Protein AF-A0A7S0TSH6-F1 (afdb_monomer)

Sequence (155 aa):
GKLLSGVAKAKVTLLFASGGHFAGCVFQGREKVRSKTFHRYVIRAKAGTRQAVRDAMGGGSVPKSAGSSIRRHNEEALQRDINDLLEAWRGDLGESALVFVHAPGTVNKASLFGSGALSHKDPRVRGVPFATRRPTLSELNRVHSLLLGIHPDTP

Solvent-accessible surface area (backbone atoms only — not comparable to full-atom values): 9121 Å² total; per-residue (Å²): 143,69,80,58,69,69,54,58,57,52,24,38,33,41,44,25,26,47,94,49,23,29,18,39,37,35,27,40,56,93,43,77,78,43,75,52,72,50,76,42,82,63,65,72,73,79,87,82,82,77,93,82,78,85,86,80,86,80,92,73,82,79,78,81,49,70,55,60,54,52,32,51,52,39,50,54,51,49,33,47,59,42,23,56,50,43,53,77,35,31,66,62,58,68,62,26,67,35,33,38,40,47,40,75,59,70,70,32,40,49,32,65,41,64,61,68,50,41,57,92,80,40,91,41,59,38,70,63,96,61,95,78,74,74,42,34,69,70,46,52,52,52,51,51,55,50,56,52,65,77,44,74,87,64,92

Organism: Hemiselmis andersenii (NCBI:txid464988)

Secondary structure (DSSP, 8-state):
--GGGTTTT-EEEEEEEETTEEEEEEEETTEEEEEEEEE-------S-S-SS---S---------HHHHHHHHHHHHHHHHHHHHHHHTHHHHHHEEEEEEE--SHHHHHHHHSSSSS-TT-TTEEE-SS---SS-HHHHHHHHHHHHHH-----

Mean predicted aligned error: 9.71 Å

Foldseek 3Di:
DCPLPVLQAAKEKEWEFDDQKIKIFIDRNLDTPDIDIGGFDQDDDPPDDPPPPPPDDDDDDDPCDPSNVSNVVSLVVLLVVLLVVLVVCLVSLVRHQAYEYHQPDDSSVCSNDVNVSDHPPPPRYDYQPDDFDGHDPVRVSVSVVVVCVVCVPRD

Structure (mmCIF, N/CA/C/O backbone):
data_AF-A0A7S0TSH6-F1
#
_entry.id   AF-A0A7S0TSH6-F1
#
loop_
_atom_site.group_PDB
_atom_site.id
_atom_site.type_symbol
_atom_site.label_atom_id
_atom_site.label_alt_id
_atom_site.label_comp_id
_atom_site.label_asym_id
_atom_site.label_entity_id
_atom_site.label_seq_id
_atom_site.pdbx_PDB_ins_code
_atom_site.Cartn_x
_atom_site.Cartn_y
_atom_site.Cartn_z
_atom_site.occupancy
_atom_site.B_iso_or_equiv
_atom_site.auth_seq_id
_atom_site.auth_comp_id
_atom_site.auth_asym_id
_atom_site.auth_atom_id
_atom_site.pdbx_PDB_model_num
ATOM 1 N N . GLY A 1 1 ? -24.737 -4.777 25.758 1.00 44.31 1 GLY A N 1
ATOM 2 C CA . GLY A 1 1 ? -23.713 -5.142 24.759 1.00 44.31 1 GLY A CA 1
ATOM 3 C C . GLY A 1 1 ? -23.947 -4.508 23.395 1.00 44.31 1 GLY A C 1
ATOM 4 O O . GLY A 1 1 ? -24.281 -5.218 22.464 1.00 44.31 1 GLY A O 1
ATOM 5 N N . LYS A 1 2 ? -23.737 -3.193 23.251 1.00 41.22 2 LYS A N 1
ATOM 6 C CA . LYS A 1 2 ? -23.692 -2.504 21.940 1.00 41.22 2 LYS A CA 1
ATOM 7 C C . LYS A 1 2 ? -22.471 -1.585 21.768 1.00 41.22 2 LYS A C 1
ATOM 9 O O . LYS A 1 2 ? -22.165 -1.210 20.643 1.00 41.22 2 LYS A O 1
ATOM 14 N N . LEU A 1 3 ? -21.735 -1.298 22.849 1.00 38.12 3 LEU A N 1
ATOM 15 C CA . LEU A 1 3 ? -20.593 -0.375 22.843 1.00 38.12 3 LEU A CA 1
ATOM 16 C C . LEU A 1 3 ? -19.320 -0.960 22.201 1.00 38.12 3 LEU A C 1
ATOM 18 O O . LEU A 1 3 ? -18.558 -0.222 21.597 1.00 38.12 3 LEU A O 1
ATOM 22 N N . LEU A 1 4 ? -19.135 -2.286 22.251 1.00 41.22 4 LEU A N 1
ATOM 23 C CA . LEU A 1 4 ? -17.957 -2.968 21.683 1.00 41.22 4 LEU A CA 1
ATOM 24 C C . LEU A 1 4 ? -18.091 -3.279 20.177 1.00 41.22 4 LEU A C 1
ATOM 26 O O . LEU A 1 4 ? -17.146 -3.705 19.528 1.00 41.22 4 LEU A O 1
ATOM 30 N N . SER A 1 5 ? -19.271 -3.061 19.581 1.00 41.78 5 SER A N 1
ATOM 31 C CA . SER A 1 5 ? -19.517 -3.415 18.169 1.00 41.78 5 SER A CA 1
ATOM 32 C C . SER A 1 5 ? -18.965 -2.401 17.155 1.00 41.78 5 SER A C 1
ATOM 34 O O . SER A 1 5 ? -18.881 -2.707 15.964 1.00 41.78 5 SER A O 1
ATOM 36 N N . GLY A 1 6 ? -18.606 -1.195 17.614 1.00 43.88 6 GLY A N 1
ATOM 37 C CA . GLY A 1 6 ? -18.131 -0.106 16.756 1.00 43.88 6 GLY A CA 1
ATOM 38 C C . GLY A 1 6 ? -16.634 -0.155 16.455 1.00 43.88 6 GLY A C 1
ATOM 39 O O . GLY A 1 6 ? -16.208 0.325 15.409 1.00 43.88 6 GLY A O 1
ATOM 40 N N . VAL A 1 7 ? -15.841 -0.766 17.335 1.00 47.12 7 VAL A N 1
ATOM 41 C CA . VAL A 1 7 ? -14.375 -0.678 17.285 1.00 47.12 7 VAL A CA 1
ATOM 42 C C . VAL A 1 7 ? -13.745 -1.890 16.575 1.00 47.12 7 VAL A C 1
ATOM 44 O O . VAL A 1 7 ? -12.736 -1.757 15.887 1.00 47.12 7 VAL A O 1
ATOM 47 N N . ALA A 1 8 ? -14.451 -3.023 16.523 1.00 54.72 8 ALA A N 1
ATOM 48 C CA . ALA A 1 8 ? -14.068 -4.208 15.746 1.00 54.72 8 ALA A CA 1
ATOM 49 C C . ALA A 1 8 ? -14.176 -4.062 14.202 1.00 54.72 8 ALA A C 1
ATOM 51 O O . ALA A 1 8 ? -14.000 -5.043 13.479 1.00 54.72 8 ALA A O 1
ATOM 52 N N . LYS A 1 9 ? -14.482 -2.868 13.665 1.00 68.62 9 LYS A N 1
ATOM 53 C CA . LYS A 1 9 ? -14.787 -2.650 12.231 1.00 68.62 9 LYS A CA 1
ATOM 54 C C . LYS A 1 9 ? -13.849 -1.704 11.480 1.00 68.62 9 LYS A C 1
ATOM 56 O O . LYS A 1 9 ? -14.025 -1.544 10.274 1.00 68.62 9 LYS A O 1
ATOM 61 N N . ALA A 1 10 ? -12.880 -1.069 12.138 1.00 85.12 10 ALA A N 1
ATOM 62 C CA . ALA A 1 10 ? -12.018 -0.111 11.448 1.00 85.12 10 ALA A CA 1
ATOM 63 C C . ALA A 1 10 ? -11.163 -0.815 10.380 1.00 85.12 10 ALA A C 1
ATOM 65 O O . ALA A 1 10 ? -10.453 -1.781 10.676 1.00 85.12 10 ALA A O 1
ATOM 66 N N . LYS A 1 11 ? -11.236 -0.326 9.134 1.00 94.62 11 LYS A N 1
ATOM 67 C CA . LYS A 1 11 ? -10.370 -0.795 8.053 1.00 94.62 11 LYS A CA 1
ATOM 68 C C . LYS A 1 11 ? -8.988 -0.155 8.179 1.00 94.62 11 LYS A C 1
ATOM 70 O O . LYS A 1 11 ? -8.874 1.061 8.330 1.00 94.62 11 LYS A O 1
ATOM 75 N N . VAL A 1 12 ? -7.937 -0.960 8.089 1.00 96.75 12 VAL A N 1
ATOM 76 C CA . VAL A 1 12 ? -6.545 -0.498 8.037 1.00 96.75 12 VAL A CA 1
ATOM 77 C C . VAL A 1 12 ? -5.901 -1.066 6.788 1.00 96.75 12 VAL A C 1
ATOM 79 O O . VAL A 1 12 ? -5.914 -2.275 6.566 1.00 96.75 12 VAL A O 1
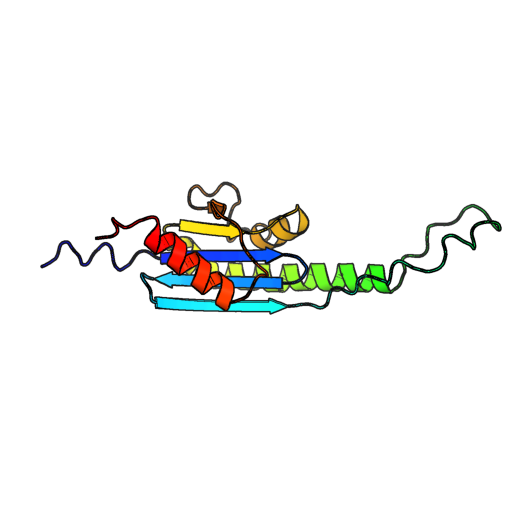ATOM 82 N N . THR A 1 13 ? -5.299 -0.200 5.981 1.00 98.44 13 THR A N 1
ATOM 83 C CA . THR A 1 13 ? -4.566 -0.628 4.789 1.00 98.44 13 THR A CA 1
ATOM 84 C C . THR A 1 13 ? -3.062 -0.558 5.035 1.00 98.44 13 THR A C 1
ATOM 86 O O . THR A 1 13 ? -2.558 0.429 5.565 1.00 98.44 13 THR A O 1
ATOM 89 N N . LEU A 1 14 ? -2.323 -1.588 4.626 1.00 98.62 14 LEU A N 1
ATOM 90 C CA . LEU A 1 14 ? -0.862 -1.587 4.572 1.00 98.62 14 LEU A CA 1
ATOM 91 C C . LEU A 1 14 ? -0.394 -1.670 3.114 1.00 98.62 14 LEU A C 1
ATOM 93 O O . LEU A 1 14 ? -0.795 -2.592 2.404 1.00 98.62 14 LEU A O 1
ATOM 97 N N . LEU A 1 15 ? 0.468 -0.743 2.681 1.00 98.50 15 LEU A N 1
ATOM 98 C CA . LEU A 1 15 ? 1.029 -0.672 1.321 1.00 98.50 15 LEU A CA 1
ATOM 99 C C . LEU A 1 15 ? 2.557 -0.592 1.358 1.00 98.50 15 LEU A C 1
ATOM 101 O O . LEU A 1 15 ? 3.142 0.409 1.781 1.00 98.50 15 LEU A O 1
ATOM 105 N N . PHE A 1 16 ? 3.226 -1.663 0.948 1.00 98.44 16 PHE A N 1
ATOM 106 C CA . PHE A 1 16 ? 4.681 -1.780 0.983 1.00 98.44 16 PHE A CA 1
ATOM 107 C C . PHE A 1 16 ? 5.215 -1.900 -0.445 1.00 98.44 16 PHE A C 1
ATOM 109 O O . PHE A 1 16 ? 4.805 -2.795 -1.179 1.00 98.44 16 PHE A O 1
ATOM 116 N N . ALA A 1 17 ? 6.158 -1.039 -0.826 1.00 96.81 17 ALA A N 1
ATOM 117 C CA . ALA A 1 17 ? 6.806 -1.030 -2.135 1.00 96.81 17 ALA A CA 1
ATOM 118 C C . ALA A 1 17 ? 8.322 -0.839 -1.977 1.00 96.81 17 ALA A C 1
ATOM 120 O O . ALA A 1 17 ? 8.774 0.168 -1.439 1.00 96.81 17 ALA A O 1
ATOM 121 N N . SER A 1 18 ? 9.131 -1.803 -2.415 1.00 94.62 18 SER A N 1
ATOM 122 C CA . SER A 1 18 ? 10.596 -1.713 -2.334 1.00 94.62 18 SER A CA 1
ATOM 123 C C . SER A 1 18 ? 11.277 -2.723 -3.253 1.00 94.62 18 SER A C 1
ATOM 125 O O . SER A 1 18 ? 10.896 -3.891 -3.297 1.00 94.62 18 SER A O 1
ATOM 127 N N . GLY A 1 19 ? 12.314 -2.293 -3.977 1.00 89.25 19 GLY A N 1
ATOM 128 C CA . GLY A 1 19 ? 13.220 -3.189 -4.708 1.00 89.25 19 GLY A CA 1
ATOM 129 C C . GLY A 1 19 ? 12.550 -4.087 -5.755 1.00 89.25 19 GLY A C 1
ATOM 130 O O . GLY A 1 19 ? 12.950 -5.239 -5.896 1.00 89.25 19 GLY A O 1
ATOM 131 N N . GLY A 1 20 ? 11.522 -3.597 -6.456 1.00 92.00 20 GLY A N 1
ATOM 132 C CA . GLY A 1 20 ? 10.760 -4.397 -7.427 1.00 92.00 20 GLY A CA 1
ATOM 133 C C . GLY A 1 20 ? 9.707 -5.320 -6.798 1.00 92.00 20 GLY A C 1
ATOM 134 O O . GLY A 1 20 ? 9.184 -6.213 -7.469 1.00 92.00 20 GLY A O 1
ATOM 135 N N . HIS A 1 21 ? 9.412 -5.137 -5.509 1.00 96.00 21 HIS A N 1
ATOM 136 C CA . HIS A 1 21 ? 8.334 -5.813 -4.796 1.00 96.00 21 HIS A CA 1
ATOM 137 C C . HIS A 1 21 ? 7.257 -4.835 -4.391 1.00 96.00 21 HIS A C 1
ATOM 139 O O . HIS A 1 21 ? 7.553 -3.737 -3.921 1.00 96.00 21 HIS A O 1
ATOM 145 N N . PHE A 1 22 ? 6.024 -5.311 -4.463 1.00 97.94 22 PHE A N 1
ATOM 146 C CA . PHE A 1 22 ? 4.885 -4.680 -3.834 1.00 97.94 22 PHE A CA 1
ATOM 147 C C . PHE A 1 22 ? 4.093 -5.708 -3.029 1.00 97.94 22 PHE A C 1
ATOM 149 O O . PHE A 1 22 ? 3.911 -6.851 -3.457 1.00 97.94 22 PHE A O 1
ATOM 156 N N . ALA A 1 23 ? 3.592 -5.282 -1.878 1.00 98.56 23 ALA A N 1
ATOM 157 C CA . ALA A 1 23 ? 2.577 -5.987 -1.120 1.00 98.56 23 ALA A CA 1
ATOM 158 C C . ALA A 1 23 ? 1.570 -4.967 -0.582 1.00 98.56 23 ALA A C 1
ATOM 160 O O . ALA A 1 23 ? 1.952 -4.025 0.110 1.00 98.56 23 ALA A O 1
ATOM 161 N N . GLY A 1 24 ? 0.289 -5.186 -0.866 1.00 98.62 24 GLY A N 1
ATOM 162 C CA . GLY A 1 24 ? -0.827 -4.406 -0.345 1.00 98.62 24 GLY A CA 1
ATOM 163 C C . GLY A 1 24 ? -1.829 -5.307 0.368 1.00 98.62 24 GLY A C 1
ATOM 164 O O . GLY A 1 24 ? -2.096 -6.423 -0.092 1.00 98.62 24 GLY A O 1
ATOM 165 N N . CYS A 1 25 ? -2.386 -4.845 1.484 1.00 98.75 25 CYS A N 1
ATOM 166 C CA . CYS A 1 25 ? -3.395 -5.589 2.231 1.00 98.75 25 CYS A CA 1
ATOM 167 C C . CYS A 1 25 ? -4.346 -4.655 2.982 1.00 98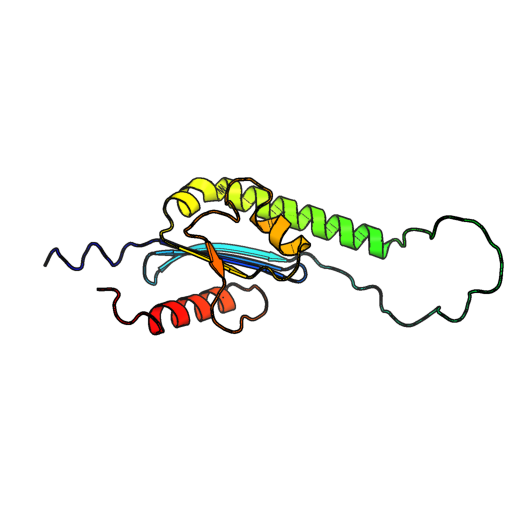.75 25 CYS A C 1
ATOM 169 O O . CYS A 1 25 ? -3.890 -3.731 3.650 1.00 98.75 25 CYS A O 1
ATOM 171 N N . VAL A 1 26 ? -5.647 -4.923 2.880 1.00 98.31 26 VAL A N 1
ATOM 172 C CA . VAL A 1 26 ? -6.711 -4.262 3.644 1.00 98.31 26 VAL A CA 1
ATOM 173 C C . VAL A 1 26 ? -7.161 -5.225 4.734 1.00 98.31 26 VAL A C 1
ATOM 175 O O . VAL A 1 26 ? -7.586 -6.349 4.442 1.00 98.31 26 VAL A O 1
ATOM 178 N N . PHE A 1 27 ? -7.060 -4.783 5.979 1.00 96.94 27 PHE A N 1
ATOM 179 C CA . PHE A 1 27 ? -7.526 -5.500 7.155 1.00 96.94 27 PHE A CA 1
ATOM 180 C C . PHE A 1 27 ? -8.776 -4.833 7.715 1.00 96.94 27 PHE A C 1
ATOM 182 O O . PHE A 1 27 ? -8.900 -3.613 7.651 1.00 96.94 27 PHE A O 1
ATOM 189 N N . GLN A 1 28 ? -9.677 -5.626 8.281 1.00 94.31 28 GLN A N 1
ATOM 190 C CA . GLN A 1 28 ? -10.797 -5.160 9.089 1.00 94.31 28 GLN A CA 1
ATOM 191 C C . GLN A 1 28 ? -10.741 -5.902 10.422 1.00 94.31 28 GLN A C 1
ATOM 193 O O . GLN A 1 28 ? -10.909 -7.122 10.477 1.00 94.31 28 GLN A O 1
ATOM 198 N N . GLY A 1 29 ? -10.412 -5.180 11.495 1.00 89.75 29 GLY A N 1
ATOM 199 C CA . GLY A 1 29 ? -10.012 -5.827 12.744 1.00 89.75 29 GLY A CA 1
ATOM 200 C C . GLY A 1 29 ? -8.800 -6.736 12.509 1.00 89.75 29 GLY A C 1
ATOM 201 O O . GLY A 1 29 ? -7.766 -6.274 12.044 1.00 89.75 29 GLY A O 1
ATOM 202 N N . ARG A 1 30 ? -8.920 -8.038 12.799 1.00 90.00 30 ARG A N 1
ATOM 203 C CA . ARG A 1 30 ? -7.857 -9.039 12.552 1.00 90.00 30 ARG A CA 1
ATOM 204 C C . ARG A 1 30 ? -7.974 -9.742 11.202 1.00 90.00 30 ARG A C 1
ATOM 206 O O . ARG A 1 30 ? -7.054 -10.460 10.808 1.00 90.00 30 ARG A O 1
ATOM 213 N N . GLU A 1 31 ? -9.089 -9.558 10.510 1.00 92.56 31 GLU A N 1
ATOM 214 C CA . GLU A 1 31 ? -9.376 -10.266 9.273 1.00 92.56 31 GLU A CA 1
ATOM 215 C C . GLU A 1 31 ? -8.790 -9.547 8.071 1.00 92.56 31 GLU A C 1
ATOM 217 O O . GLU A 1 31 ? -8.754 -8.320 7.988 1.00 92.56 31 GLU A O 1
ATOM 222 N N . LYS A 1 32 ? -8.347 -10.340 7.104 1.00 95.94 32 LYS A N 1
ATOM 223 C CA . LYS A 1 32 ? -7.852 -9.849 5.829 1.00 95.94 32 LYS A CA 1
ATOM 224 C C . LYS A 1 32 ? -9.001 -9.805 4.833 1.00 95.94 32 LYS A C 1
ATOM 226 O O . LYS A 1 32 ? -9.448 -10.853 4.375 1.00 95.94 32 LYS A O 1
ATOM 231 N N . VAL A 1 33 ? -9.415 -8.602 4.455 1.00 96.25 33 VAL A N 1
ATOM 232 C CA . VAL A 1 33 ? -10.505 -8.385 3.491 1.00 96.25 33 VAL A CA 1
ATOM 233 C C . VAL A 1 33 ? -9.978 -8.424 2.061 1.00 96.25 33 VAL A C 1
ATOM 235 O O . VAL A 1 33 ? -10.624 -8.947 1.155 1.00 96.25 33 VAL A O 1
ATOM 238 N N . ARG A 1 34 ? -8.766 -7.902 1.845 1.00 97.44 34 ARG A N 1
ATOM 239 C CA . ARG A 1 34 ? -8.148 -7.865 0.520 1.00 97.44 34 ARG A CA 1
ATOM 240 C C . ARG A 1 34 ? -6.638 -7.960 0.618 1.00 97.44 34 ARG A C 1
ATOM 242 O O . ARG A 1 34 ? -6.041 -7.381 1.515 1.00 97.44 34 ARG A O 1
ATOM 249 N N . SER A 1 35 ? -6.000 -8.644 -0.327 1.00 98.12 35 SER A N 1
ATOM 250 C CA . SER A 1 35 ? -4.540 -8.635 -0.436 1.00 98.12 35 SER A CA 1
ATOM 251 C C . SER A 1 35 ? -4.059 -8.879 -1.851 1.00 98.12 35 SER A C 1
ATOM 253 O O . SER A 1 35 ? -4.640 -9.692 -2.571 1.00 98.12 35 SER A O 1
ATOM 255 N N . LYS A 1 36 ? -2.950 -8.240 -2.215 1.00 98.50 36 LYS A N 1
ATOM 256 C CA . LYS A 1 36 ? -2.258 -8.475 -3.479 1.00 98.50 36 LYS A CA 1
ATOM 257 C C . LYS A 1 36 ? -0.759 -8.283 -3.295 1.00 98.50 36 LYS A C 1
ATOM 259 O O . LYS A 1 36 ? -0.318 -7.405 -2.557 1.00 98.50 36 LYS A O 1
ATOM 264 N N . THR A 1 37 ? 0.023 -9.096 -3.988 1.00 97.88 37 THR A N 1
ATOM 265 C CA . THR A 1 37 ? 1.469 -8.928 -4.107 1.00 97.88 37 THR A CA 1
ATOM 266 C C . THR A 1 37 ? 1.850 -8.869 -5.578 1.00 97.88 37 THR A C 1
ATOM 268 O O . THR A 1 37 ? 1.237 -9.535 -6.415 1.00 97.88 37 THR A O 1
ATOM 271 N N . PHE A 1 38 ? 2.879 -8.087 -5.883 1.00 94.56 38 PHE A N 1
ATOM 272 C CA . PHE A 1 38 ? 3.530 -8.075 -7.186 1.00 94.56 38 PHE A CA 1
ATOM 273 C C . PHE A 1 38 ? 5.031 -8.240 -6.994 1.00 94.56 38 PHE A C 1
ATOM 275 O O . PHE A 1 38 ? 5.618 -7.762 -6.017 1.00 94.56 38 PHE A O 1
ATOM 282 N N . HIS A 1 39 ? 5.664 -8.902 -7.951 1.00 92.38 39 HIS A N 1
ATOM 283 C CA . HIS A 1 39 ? 7.107 -8.900 -8.068 1.00 92.38 39 HIS A CA 1
ATOM 284 C C . HIS A 1 39 ? 7.485 -8.835 -9.537 1.00 92.38 39 HIS A C 1
ATOM 286 O O . HIS A 1 39 ? 7.055 -9.675 -10.326 1.00 92.38 39 HIS A O 1
ATOM 292 N N . ARG A 1 40 ? 8.322 -7.861 -9.886 1.00 88.50 40 ARG A N 1
ATOM 293 C CA . ARG A 1 40 ? 8.975 -7.822 -11.190 1.00 88.50 40 ARG A CA 1
ATOM 294 C C . ARG A 1 40 ? 10.481 -7.893 -11.000 1.00 88.50 40 ARG A C 1
ATOM 296 O O . ARG A 1 40 ? 11.056 -7.206 -10.155 1.00 88.50 40 ARG A O 1
ATOM 303 N N . TYR A 1 41 ? 11.111 -8.767 -11.780 1.00 70.81 41 TYR A N 1
ATOM 304 C CA . TYR A 1 41 ? 12.548 -8.996 -11.729 1.00 70.81 41 TYR A CA 1
ATOM 305 C C . TYR A 1 41 ? 13.287 -7.716 -12.130 1.00 70.81 41 TYR A C 1
ATOM 307 O O . TYR A 1 41 ? 13.200 -7.259 -13.268 1.00 70.81 41 TYR A O 1
ATOM 315 N N . VAL A 1 42 ? 14.049 -7.136 -11.210 1.00 64.56 42 VAL A N 1
ATOM 316 C CA . VAL A 1 42 ? 14.967 -6.034 -11.512 1.00 64.56 42 VAL A CA 1
ATOM 317 C C . VAL A 1 42 ? 16.372 -6.610 -11.615 1.00 64.56 42 VAL A C 1
ATOM 319 O O . VAL A 1 42 ? 17.038 -6.841 -10.608 1.00 64.56 42 VAL A O 1
ATOM 322 N N . ILE A 1 43 ? 16.838 -6.893 -12.835 1.00 54.53 43 ILE A N 1
ATOM 323 C CA . ILE A 1 43 ? 18.218 -7.356 -13.021 1.00 54.53 43 ILE A CA 1
ATOM 324 C C . ILE A 1 43 ? 19.150 -6.194 -12.652 1.00 54.53 43 ILE A C 1
ATOM 326 O O . ILE A 1 43 ? 19.202 -5.172 -13.340 1.00 54.53 43 ILE A O 1
ATOM 330 N N . ARG A 1 44 ? 19.916 -6.339 -11.565 1.00 51.97 44 ARG A N 1
ATOM 331 C CA . ARG A 1 44 ? 21.153 -5.570 -11.408 1.00 51.97 44 ARG A CA 1
ATOM 332 C C . ARG A 1 44 ? 22.144 -6.190 -12.377 1.00 51.97 44 ARG A C 1
ATOM 334 O O . ARG A 1 44 ? 22.509 -7.350 -12.207 1.00 51.97 44 ARG A O 1
ATOM 341 N N . ALA A 1 45 ? 22.562 -5.444 -13.399 1.00 48.62 45 ALA A N 1
ATOM 342 C CA . ALA A 1 45 ? 23.754 -5.823 -14.145 1.00 48.62 45 ALA A CA 1
ATOM 343 C C . ALA A 1 45 ? 24.852 -6.132 -13.116 1.00 48.62 45 ALA A C 1
ATOM 345 O O . ALA A 1 45 ? 25.055 -5.329 -12.202 1.00 48.62 45 ALA A O 1
ATOM 346 N N . LYS A 1 46 ? 25.482 -7.311 -13.209 1.00 46.56 46 LYS A N 1
ATOM 347 C CA . LYS A 1 46 ? 26.639 -7.654 -12.378 1.00 46.56 46 LYS A CA 1
ATOM 348 C C . LYS A 1 46 ? 27.637 -6.502 -12.509 1.00 46.56 46 LYS A C 1
ATOM 350 O O . LYS A 1 46 ? 28.210 -6.294 -13.574 1.00 46.56 46 LYS A O 1
ATOM 355 N N . ALA A 1 47 ? 27.782 -5.714 -11.450 1.00 53.66 47 ALA A N 1
ATOM 356 C CA . ALA A 1 47 ? 28.823 -4.710 -11.355 1.00 53.66 47 ALA A CA 1
ATOM 357 C C . ALA A 1 47 ? 30.132 -5.477 -11.167 1.00 53.66 47 ALA A C 1
ATOM 359 O O . ALA A 1 47 ? 30.388 -5.984 -10.081 1.00 53.66 47 ALA A O 1
ATOM 360 N N . GLY A 1 48 ? 30.899 -5.670 -12.238 1.00 48.25 48 GLY A N 1
ATOM 361 C CA . GLY A 1 48 ? 32.150 -6.415 -12.124 1.00 48.25 48 GLY A CA 1
ATOM 362 C C . GLY A 1 48 ? 32.723 -6.938 -13.428 1.00 48.25 48 GLY A C 1
ATOM 363 O O . GLY A 1 48 ? 33.044 -8.114 -13.506 1.00 48.25 48 GLY A O 1
ATOM 364 N N . THR A 1 49 ? 32.828 -6.105 -14.462 1.00 45.50 49 THR A N 1
ATOM 365 C CA . THR A 1 49 ? 33.943 -6.133 -15.430 1.00 45.50 49 THR A CA 1
ATOM 366 C C . THR A 1 49 ? 33.779 -4.945 -16.372 1.00 45.50 49 THR A C 1
ATOM 368 O O . THR A 1 49 ? 32.676 -4.695 -16.843 1.00 45.50 49 THR A O 1
ATOM 371 N N . ARG A 1 50 ? 34.881 -4.252 -16.685 1.00 49.09 50 ARG A N 1
ATOM 372 C CA . ARG A 1 50 ? 34.990 -3.059 -17.559 1.00 49.09 50 ARG A CA 1
ATOM 373 C C . ARG A 1 50 ? 34.912 -1.694 -16.859 1.00 49.09 50 ARG A C 1
ATOM 375 O O . ARG A 1 50 ? 34.198 -0.802 -17.294 1.00 49.09 50 ARG A O 1
ATOM 382 N N . GLN A 1 51 ? 35.762 -1.501 -15.850 1.00 50.06 51 GLN A N 1
ATOM 383 C CA . GLN A 1 51 ? 36.456 -0.213 -15.682 1.00 50.06 51 GLN A CA 1
ATOM 384 C C . GLN A 1 51 ? 37.839 -0.213 -16.375 1.00 50.06 51 GLN A C 1
ATOM 386 O O . GLN A 1 51 ? 38.563 0.765 -16.295 1.00 50.06 51 GLN A O 1
ATOM 391 N N . ALA A 1 52 ? 38.198 -1.298 -17.077 1.00 43.16 52 ALA A N 1
ATOM 392 C CA . ALA A 1 52 ? 39.524 -1.496 -17.674 1.00 43.16 52 ALA A CA 1
ATOM 393 C C . ALA A 1 52 ? 39.568 -1.401 -19.214 1.00 43.16 52 ALA A C 1
ATOM 395 O O . ALA A 1 52 ? 40.545 -1.821 -19.817 1.00 43.16 52 ALA A O 1
ATOM 396 N N . VAL A 1 53 ? 38.531 -0.877 -19.876 1.00 42.56 53 VAL A N 1
ATOM 397 C CA . VAL A 1 53 ? 38.611 -0.560 -21.317 1.00 42.56 53 VAL A CA 1
ATOM 398 C C . VAL A 1 53 ? 38.009 0.817 -21.532 1.00 42.56 53 VAL A C 1
ATOM 400 O O . VAL A 1 53 ? 36.879 0.966 -21.994 1.00 42.56 53 VAL A O 1
ATOM 403 N N . ARG A 1 54 ? 38.732 1.838 -21.081 1.00 48.44 54 ARG A N 1
ATOM 404 C CA . ARG A 1 54 ? 38.393 3.226 -21.367 1.00 48.44 54 ARG A CA 1
ATOM 405 C C . ARG A 1 54 ? 39.669 3.983 -21.693 1.00 48.44 54 ARG A C 1
ATOM 407 O O . ARG A 1 54 ? 40.093 4.798 -20.902 1.00 48.44 54 ARG A O 1
ATOM 414 N N . ASP A 1 55 ? 40.231 3.649 -22.850 1.00 51.56 55 ASP A N 1
ATOM 415 C CA . ASP A 1 55 ? 41.201 4.463 -23.582 1.00 51.56 55 ASP A CA 1
ATOM 416 C C . ASP A 1 55 ? 41.136 4.063 -25.058 1.00 51.56 55 ASP A C 1
ATOM 418 O O . ASP A 1 55 ? 41.939 3.279 -25.545 1.00 51.56 55 ASP A O 1
ATOM 422 N N . ALA A 1 56 ? 40.090 4.522 -25.747 1.00 45.22 56 ALA A N 1
ATOM 423 C CA . ALA A 1 56 ? 40.106 4.789 -27.185 1.00 45.22 56 ALA A CA 1
ATOM 424 C C . ALA A 1 56 ? 38.735 5.331 -27.606 1.00 45.22 56 ALA A C 1
ATOM 426 O O . ALA A 1 56 ? 37.721 4.655 -27.461 1.00 45.22 56 ALA A O 1
ATOM 427 N N . MET A 1 57 ? 38.754 6.519 -28.208 1.00 43.56 57 MET A N 1
ATOM 428 C CA . MET A 1 57 ? 37.673 7.160 -28.966 1.00 43.56 57 MET A CA 1
ATOM 429 C C . MET A 1 57 ? 36.658 7.976 -28.152 1.00 43.56 57 MET A C 1
ATOM 431 O O . MET A 1 57 ? 35.880 7.481 -27.338 1.00 43.56 57 MET A O 1
ATOM 435 N N . GLY A 1 58 ? 36.730 9.289 -28.381 1.00 43.12 58 GLY A N 1
ATOM 436 C CA . GLY A 1 58 ? 35.919 10.310 -27.741 1.00 43.12 58 GLY A CA 1
ATOM 437 C C . GLY A 1 58 ? 34.472 10.377 -28.229 1.00 43.12 58 GLY A C 1
ATOM 438 O O . GLY A 1 58 ? 34.042 9.633 -29.102 1.00 43.12 58 GLY A O 1
ATOM 439 N N . GLY A 1 59 ? 33.746 11.323 -27.628 1.00 53.22 59 GLY A N 1
ATOM 440 C CA . GLY A 1 59 ? 32.545 11.952 -28.182 1.00 53.22 59 GLY A CA 1
ATOM 441 C C . GLY A 1 59 ? 31.448 11.010 -28.676 1.00 53.22 59 GLY A C 1
ATOM 442 O O . GLY A 1 59 ? 31.263 10.847 -29.874 1.00 53.22 59 GLY A O 1
ATOM 443 N N . GLY A 1 60 ? 30.645 10.458 -27.770 1.00 43.94 60 GLY A N 1
ATOM 444 C CA . GLY A 1 60 ? 29.436 9.742 -28.166 1.00 43.94 60 GLY A CA 1
ATOM 445 C C . GLY A 1 60 ? 28.645 9.283 -26.957 1.00 43.94 60 GLY A C 1
ATOM 446 O O . GLY A 1 60 ? 29.199 8.683 -26.040 1.00 43.94 60 GLY A O 1
ATOM 447 N N . SER A 1 61 ? 27.353 9.606 -26.937 1.00 52.09 61 SER A N 1
ATOM 448 C CA . SER A 1 61 ? 26.372 9.180 -25.938 1.00 52.09 61 SER A CA 1
ATOM 449 C C . SER A 1 61 ? 26.640 7.765 -25.418 1.00 52.09 61 SER A C 1
ATOM 451 O O . SER A 1 61 ? 26.687 6.822 -26.208 1.00 52.09 61 SER A O 1
ATOM 453 N N . VAL A 1 62 ? 26.771 7.610 -24.097 1.00 56.41 62 VAL A N 1
ATOM 454 C CA . VAL A 1 62 ? 26.901 6.298 -23.443 1.00 56.41 62 VAL A CA 1
ATOM 455 C C . VAL A 1 62 ? 25.797 5.372 -23.977 1.00 56.41 62 VAL A C 1
ATOM 457 O O . VAL A 1 62 ? 24.618 5.696 -23.788 1.00 56.41 62 VAL A O 1
ATOM 460 N N . PRO A 1 63 ? 26.122 4.238 -24.632 1.00 54.75 63 PRO A N 1
ATOM 461 C CA . PRO A 1 63 ? 25.107 3.310 -25.107 1.00 54.75 63 PRO A CA 1
ATOM 462 C C . PRO A 1 63 ? 24.268 2.850 -23.914 1.00 54.75 63 PRO A C 1
ATOM 464 O O . PRO A 1 63 ? 24.799 2.304 -22.942 1.00 54.75 63 PRO A O 1
ATOM 467 N N . LYS A 1 64 ? 22.953 3.101 -23.950 1.00 62.78 64 LYS A N 1
ATOM 468 C CA . LYS A 1 64 ? 22.023 2.593 -22.934 1.00 62.78 64 LYS A CA 1
ATOM 469 C C . LYS A 1 64 ? 22.105 1.066 -22.983 1.00 62.78 64 LYS A C 1
ATOM 471 O O . LYS A 1 64 ? 21.608 0.455 -23.922 1.00 62.78 64 LYS A O 1
ATOM 476 N N . SER A 1 65 ? 22.768 0.445 -22.007 1.00 70.62 65 SER A N 1
ATOM 477 C CA . SER A 1 65 ? 22.898 -1.013 -21.981 1.00 70.62 65 SER A CA 1
ATOM 478 C C . SER A 1 65 ? 21.513 -1.670 -21.934 1.00 70.62 65 SER A C 1
ATOM 480 O O . SER A 1 65 ? 20.605 -1.162 -21.268 1.00 70.62 65 SER A O 1
ATOM 482 N N . ALA A 1 66 ? 21.340 -2.812 -22.608 1.00 73.31 66 ALA A N 1
ATOM 483 C CA . ALA A 1 66 ? 20.061 -3.531 -22.656 1.00 73.31 66 ALA A CA 1
ATOM 484 C C . ALA A 1 66 ? 19.477 -3.787 -21.249 1.00 73.31 66 ALA A C 1
ATOM 486 O O . ALA A 1 66 ? 18.283 -3.607 -21.022 1.00 73.31 66 ALA A O 1
ATOM 487 N N . GLY A 1 67 ? 20.332 -4.087 -20.262 1.00 75.81 67 GLY A N 1
ATOM 488 C CA . GLY A 1 67 ? 19.921 -4.269 -18.865 1.00 75.81 67 GLY A CA 1
ATOM 489 C C . GLY A 1 67 ? 19.362 -3.006 -18.194 1.00 75.81 67 GLY A C 1
ATOM 490 O O . GLY A 1 67 ? 18.433 -3.100 -17.394 1.00 75.81 67 GLY A O 1
ATOM 491 N N . SER A 1 68 ? 19.871 -1.817 -18.538 1.00 74.75 68 SER A N 1
ATOM 492 C CA . SER A 1 68 ? 19.324 -0.538 -18.057 1.00 74.75 68 SER A CA 1
ATOM 493 C C . SER A 1 68 ? 17.913 -0.296 -18.599 1.00 74.75 68 SER A C 1
ATOM 495 O O . SER A 1 68 ? 17.024 0.114 -17.850 1.00 74.75 68 SER A O 1
ATOM 497 N N . SER A 1 69 ? 17.696 -0.612 -19.880 1.00 82.19 69 SER A N 1
ATOM 498 C CA . SER A 1 69 ? 16.384 -0.500 -20.526 1.00 82.19 69 SER A CA 1
ATOM 49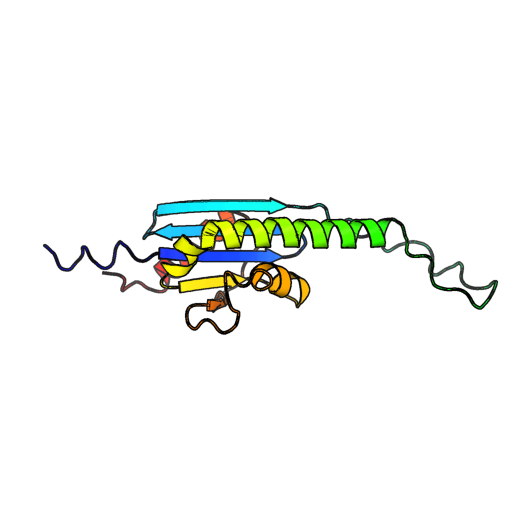9 C C . SER A 1 69 ? 15.371 -1.470 -19.916 1.00 82.19 69 SER A C 1
ATOM 501 O O . SER A 1 69 ? 14.275 -1.057 -19.549 1.00 82.19 69 SER A O 1
ATOM 503 N N . ILE A 1 70 ? 15.761 -2.736 -19.724 1.00 82.44 70 ILE A N 1
ATOM 504 C CA . ILE A 1 70 ? 14.909 -3.762 -19.101 1.00 82.44 70 ILE A CA 1
ATOM 505 C C . ILE A 1 70 ? 14.526 -3.361 -17.672 1.00 82.44 70 ILE A C 1
ATOM 507 O O . ILE A 1 70 ? 13.368 -3.493 -17.287 1.00 82.44 70 ILE A O 1
ATOM 511 N N . ARG A 1 71 ? 15.473 -2.829 -16.885 1.00 81.56 71 ARG A N 1
ATOM 512 C CA . ARG A 1 71 ? 15.187 -2.391 -15.512 1.00 81.56 71 ARG A CA 1
ATOM 513 C C . ARG A 1 71 ? 14.141 -1.278 -15.474 1.00 81.56 71 ARG A C 1
ATOM 515 O O . ARG A 1 71 ? 13.207 -1.386 -14.690 1.00 81.56 71 ARG A O 1
ATOM 522 N N . ARG A 1 72 ? 14.287 -0.249 -16.317 1.00 84.62 72 ARG A N 1
ATOM 523 C CA . ARG A 1 72 ? 13.314 0.854 -16.404 1.00 84.62 72 ARG A CA 1
ATOM 524 C C . ARG A 1 72 ? 11.944 0.359 -16.846 1.00 84.62 72 ARG A C 1
ATOM 526 O O . ARG A 1 72 ? 10.955 0.683 -16.209 1.00 84.62 72 ARG A O 1
ATOM 533 N N . HIS A 1 73 ? 11.902 -0.500 -17.862 1.00 88.25 73 HIS A N 1
ATOM 534 C CA . HIS A 1 73 ? 10.651 -1.087 -18.330 1.00 88.25 73 HIS A CA 1
ATOM 535 C C . HIS A 1 73 ? 9.936 -1.890 -17.230 1.00 88.25 73 HIS A C 1
ATOM 537 O O . HIS A 1 73 ? 8.737 -1.728 -17.018 1.00 88.25 73 HIS A O 1
ATOM 543 N N . ASN A 1 74 ? 10.671 -2.721 -16.483 1.00 88.69 74 ASN A N 1
ATOM 544 C CA . ASN A 1 74 ? 10.094 -3.501 -15.386 1.00 88.69 74 ASN A CA 1
ATOM 545 C C . ASN A 1 74 ? 9.617 -2.620 -14.224 1.00 88.69 74 ASN A C 1
ATOM 547 O O . ASN A 1 74 ? 8.622 -2.956 -13.584 1.00 88.69 74 ASN A O 1
ATOM 551 N N . GLU A 1 75 ? 10.303 -1.509 -13.957 1.00 88.62 75 GLU A N 1
ATOM 552 C CA . GLU A 1 75 ? 9.914 -0.509 -12.958 1.00 88.62 75 GLU A CA 1
ATOM 553 C C . GLU A 1 75 ? 8.634 0.231 -13.367 1.00 88.62 75 GLU A C 1
ATOM 555 O O . GLU A 1 75 ? 7.687 0.281 -12.586 1.00 88.62 75 GLU A O 1
ATOM 560 N N . GLU A 1 76 ? 8.560 0.711 -14.610 1.00 90.62 76 GLU A N 1
ATOM 561 C CA . GLU A 1 76 ? 7.368 1.358 -15.169 1.00 90.62 76 GLU A CA 1
ATOM 562 C C . GLU A 1 76 ? 6.163 0.417 -15.165 1.00 90.62 76 GLU A C 1
ATOM 564 O O . GLU A 1 76 ? 5.058 0.808 -14.798 1.00 90.62 76 GLU A O 1
ATOM 569 N N . ALA A 1 77 ? 6.366 -0.840 -15.552 1.00 92.31 77 ALA A N 1
ATOM 570 C CA . ALA A 1 77 ? 5.288 -1.810 -15.585 1.00 92.31 77 ALA A CA 1
ATOM 571 C C . ALA A 1 77 ? 4.826 -2.208 -14.172 1.00 92.31 77 ALA A C 1
ATOM 573 O O . ALA A 1 77 ? 3.629 -2.355 -13.952 1.00 92.31 77 ALA A O 1
ATOM 574 N N . LEU A 1 78 ? 5.741 -2.303 -13.196 1.00 93.00 78 LEU A N 1
ATOM 575 C CA . LEU A 1 78 ? 5.367 -2.491 -11.790 1.00 93.00 78 LEU A CA 1
ATOM 576 C C . LEU A 1 78 ? 4.569 -1.288 -11.272 1.00 93.00 78 LEU A C 1
ATOM 578 O O . LEU A 1 78 ? 3.571 -1.467 -10.583 1.00 93.00 78 LEU A O 1
ATOM 582 N N . GLN A 1 79 ? 4.995 -0.070 -11.608 1.00 93.81 79 GLN A N 1
ATOM 583 C CA . GLN A 1 79 ? 4.282 1.147 -11.234 1.00 93.81 79 GLN A CA 1
ATOM 584 C C . GLN A 1 79 ? 2.862 1.175 -11.812 1.00 93.81 79 GLN A C 1
ATOM 586 O O . GLN A 1 79 ? 1.937 1.554 -11.099 1.00 93.81 79 GLN A O 1
ATOM 591 N N . ARG A 1 80 ? 2.674 0.741 -13.065 1.00 94.44 80 ARG A N 1
ATOM 592 C CA . ARG A 1 80 ? 1.341 0.602 -13.676 1.00 94.44 80 ARG A CA 1
ATOM 593 C C . ARG A 1 80 ? 0.481 -0.417 -12.929 1.00 94.44 80 ARG A C 1
ATOM 595 O O . ARG A 1 80 ? -0.594 -0.048 -12.476 1.00 94.44 80 ARG A O 1
ATOM 602 N N . ASP A 1 81 ? 0.995 -1.628 -12.692 1.00 96.06 81 ASP A N 1
ATOM 603 C CA . ASP A 1 81 ? 0.259 -2.676 -11.961 1.00 96.06 81 ASP A CA 1
ATOM 604 C C . ASP A 1 81 ? -0.200 -2.197 -10.568 1.00 96.06 81 ASP A C 1
ATOM 606 O O . ASP A 1 81 ? -1.305 -2.510 -10.118 1.00 96.06 81 ASP A O 1
ATOM 610 N N . ILE A 1 82 ? 0.655 -1.439 -9.868 1.00 96.69 82 ILE A N 1
ATOM 611 C CA . ILE A 1 82 ? 0.333 -0.864 -8.557 1.00 96.69 82 ILE A CA 1
ATOM 612 C C . ILE A 1 82 ? -0.728 0.229 -8.694 1.00 96.69 82 ILE A C 1
ATOM 614 O O . ILE A 1 82 ? -1.702 0.211 -7.947 1.00 96.69 82 ILE A O 1
ATOM 618 N N . ASN A 1 83 ? -0.566 1.161 -9.633 1.00 95.81 83 ASN A N 1
ATOM 619 C CA . ASN A 1 83 ? -1.525 2.243 -9.845 1.00 95.81 83 ASN A CA 1
ATOM 620 C C . ASN A 1 83 ? -2.925 1.705 -10.178 1.00 95.81 83 ASN A C 1
ATOM 622 O O . ASN A 1 83 ? -3.893 2.144 -9.557 1.00 95.81 83 ASN A O 1
ATOM 626 N N . ASP A 1 84 ? -3.016 0.721 -11.076 1.00 96.75 84 ASP A N 1
ATOM 627 C CA . ASP A 1 84 ? -4.277 0.081 -11.469 1.00 96.75 84 ASP A CA 1
ATOM 628 C C . ASP A 1 84 ? -4.931 -0.636 -10.279 1.00 96.75 84 ASP A C 1
ATOM 630 O O . ASP A 1 84 ? -6.141 -0.542 -10.063 1.00 96.75 84 ASP A O 1
ATOM 634 N N . LEU A 1 85 ? -4.125 -1.314 -9.451 1.00 97.88 85 LEU A N 1
ATOM 635 C CA . LEU A 1 85 ? -4.612 -1.939 -8.224 1.00 97.88 85 LEU A CA 1
ATOM 636 C C . LEU A 1 85 ? -5.173 -0.901 -7.247 1.00 97.88 85 LEU A C 1
ATOM 638 O O . LEU A 1 85 ? -6.248 -1.114 -6.689 1.00 97.88 85 LEU A O 1
ATOM 642 N N . LEU A 1 86 ? -4.445 0.191 -7.008 1.00 97.19 86 LEU A N 1
ATOM 643 C CA . LEU A 1 86 ? -4.867 1.226 -6.064 1.00 97.19 86 LEU A CA 1
ATOM 644 C C . LEU A 1 86 ? -6.125 1.946 -6.548 1.00 97.19 86 LEU A C 1
ATOM 646 O O . LEU A 1 86 ? -6.983 2.263 -5.728 1.00 97.19 86 LEU A O 1
ATOM 650 N N . GLU A 1 87 ? -6.271 2.139 -7.858 1.00 97.12 87 GLU A N 1
ATOM 651 C CA . GLU A 1 87 ? -7.502 2.658 -8.451 1.00 97.12 87 GLU A CA 1
ATOM 652 C C . GLU A 1 87 ? -8.681 1.709 -8.205 1.00 97.12 87 GLU A C 1
ATOM 654 O O . GLU A 1 87 ? -9.718 2.121 -7.685 1.00 97.12 87 GLU A O 1
ATOM 659 N N . ALA A 1 88 ? -8.495 0.410 -8.453 1.00 97.38 88 ALA A N 1
ATOM 660 C CA . ALA A 1 88 ? -9.503 -0.605 -8.144 1.00 97.38 88 ALA A CA 1
ATOM 661 C C . ALA A 1 88 ? -9.822 -0.697 -6.637 1.00 97.38 88 ALA A C 1
ATOM 663 O O . ALA A 1 88 ? -10.901 -1.149 -6.254 1.00 97.38 88 ALA A O 1
ATOM 664 N N . TRP A 1 89 ? -8.892 -0.285 -5.770 1.00 97.56 89 TRP A N 1
ATOM 665 C CA . TRP A 1 89 ? -9.053 -0.268 -4.312 1.00 97.56 89 TRP A CA 1
ATOM 666 C C . TRP A 1 89 ? -9.501 1.094 -3.774 1.00 97.56 89 TRP A C 1
ATOM 668 O O . TRP A 1 89 ? -9.575 1.254 -2.556 1.00 97.56 89 TRP A O 1
ATOM 678 N N . ARG A 1 90 ? -9.831 2.071 -4.629 1.00 96.38 90 ARG A N 1
ATOM 679 C CA . ARG A 1 90 ? -10.206 3.433 -4.209 1.00 96.38 90 ARG A CA 1
ATOM 680 C C . ARG A 1 90 ? -11.281 3.445 -3.115 1.00 96.38 90 ARG A C 1
ATOM 682 O O . ARG A 1 90 ? -11.149 4.203 -2.159 1.00 96.38 90 ARG A O 1
ATOM 689 N N . GLY A 1 91 ? -12.299 2.586 -3.220 1.00 95.62 91 GLY A N 1
ATOM 690 C CA . GLY A 1 91 ? -13.341 2.446 -2.194 1.00 95.62 91 GLY A CA 1
ATOM 691 C C . GLY A 1 91 ? -12.792 1.967 -0.845 1.00 95.62 91 GLY A C 1
ATOM 692 O O . GLY A 1 91 ? -12.981 2.627 0.173 1.00 95.62 91 GLY A O 1
ATOM 693 N N . ASP A 1 92 ? -12.022 0.875 -0.838 1.00 95.44 92 ASP A N 1
ATOM 694 C CA . ASP A 1 92 ? -11.412 0.337 0.387 1.00 95.44 92 ASP A CA 1
ATOM 695 C C . ASP A 1 92 ? -10.395 1.307 1.021 1.00 95.44 92 ASP A C 1
ATOM 697 O O . ASP A 1 92 ? -10.311 1.420 2.248 1.00 95.44 92 ASP A O 1
ATOM 701 N N . LEU A 1 93 ? -9.638 2.042 0.198 1.00 96.00 93 LEU A N 1
ATOM 702 C CA . LEU A 1 93 ? -8.749 3.115 0.651 1.00 96.00 93 LEU A CA 1
ATOM 703 C C . LEU A 1 93 ? -9.542 4.285 1.246 1.00 96.00 93 LEU A C 1
ATOM 705 O O . LEU A 1 93 ? -9.126 4.859 2.251 1.00 96.00 93 LEU A O 1
ATOM 709 N N . GLY A 1 94 ? -10.691 4.632 0.664 1.00 95.56 94 GLY A N 1
ATOM 710 C CA . GLY A 1 94 ? -11.605 5.653 1.179 1.00 95.56 94 GLY A CA 1
ATOM 711 C C . GLY A 1 94 ? -12.188 5.295 2.548 1.00 95.56 94 GLY A C 1
ATOM 712 O O . GLY A 1 94 ? -12.270 6.156 3.416 1.00 95.56 94 GLY A O 1
ATOM 713 N N . GLU A 1 95 ? -12.497 4.021 2.775 1.00 95.19 95 GLU A N 1
ATOM 714 C CA . GLU A 1 95 ? -13.059 3.524 4.040 1.00 95.19 95 GLU A CA 1
ATOM 715 C C . GLU A 1 95 ? -12.004 3.205 5.111 1.00 95.19 95 GLU A C 1
ATOM 717 O O . GLU A 1 95 ? -12.339 2.978 6.275 1.00 95.19 95 GLU A O 1
ATOM 722 N N . SER A 1 96 ? -10.722 3.170 4.743 1.00 96.00 96 SER A N 1
ATOM 723 C CA . SER A 1 96 ? -9.643 2.906 5.694 1.00 96.00 96 SER A CA 1
ATOM 724 C C . SER A 1 96 ? -9.486 4.058 6.687 1.00 96.00 96 SER A C 1
ATOM 726 O O . SER A 1 96 ? -9.315 5.211 6.292 1.00 96.00 96 SER A O 1
ATOM 728 N N . ALA A 1 97 ? -9.474 3.737 7.980 1.00 95.25 97 ALA A N 1
ATOM 729 C CA . ALA A 1 97 ? -9.188 4.680 9.058 1.00 95.25 97 ALA A CA 1
ATOM 730 C C . ALA A 1 97 ? -7.712 5.110 9.051 1.00 95.25 97 ALA A C 1
ATOM 732 O O . ALA A 1 97 ? -7.396 6.274 9.289 1.00 95.25 97 ALA A O 1
ATOM 733 N 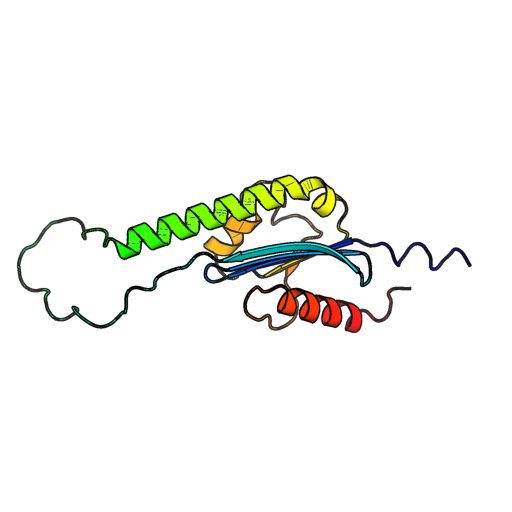N . LEU A 1 98 ? -6.809 4.175 8.739 1.00 96.25 98 LEU A N 1
ATOM 734 C CA . LEU A 1 98 ? -5.369 4.407 8.625 1.00 96.25 98 LEU A CA 1
ATOM 735 C C . LEU A 1 98 ? -4.794 3.679 7.411 1.00 96.25 98 LEU A C 1
ATOM 737 O O . LEU A 1 98 ? -5.220 2.572 7.067 1.00 96.25 98 LEU A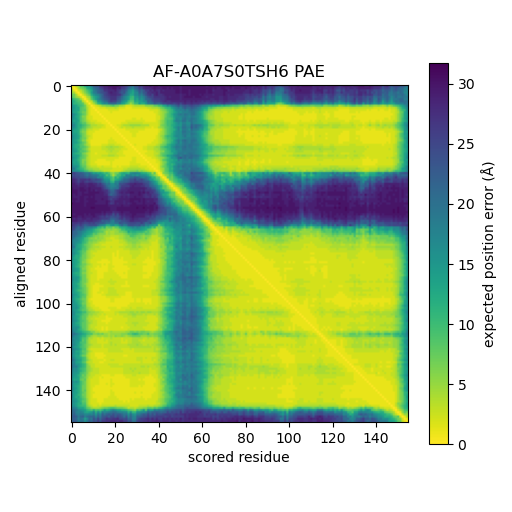 O 1
ATOM 741 N N . VAL A 1 99 ? -3.781 4.290 6.796 1.00 97.94 99 VAL A N 1
ATOM 742 C CA . VAL A 1 99 ? -3.017 3.702 5.693 1.00 97.94 99 VAL A CA 1
ATOM 743 C C . VAL A 1 99 ? -1.532 3.732 6.046 1.00 97.94 99 VAL A C 1
ATOM 745 O O . VAL A 1 99 ? -0.884 4.777 5.995 1.00 97.94 99 VAL A O 1
ATOM 748 N N . PHE A 1 100 ? -0.971 2.58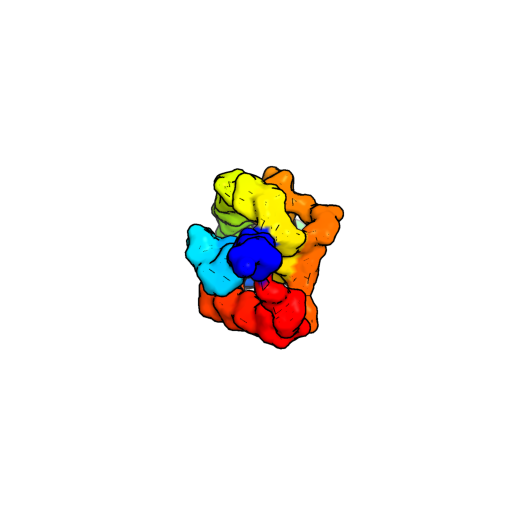2 6.409 1.00 98.12 100 PHE A N 1
ATOM 749 C CA . PHE A 1 100 ? 0.453 2.460 6.707 1.00 98.12 100 PHE A CA 1
ATOM 750 C C . PHE A 1 100 ? 1.251 2.174 5.440 1.00 98.12 100 PHE A C 1
ATOM 752 O O . PHE A 1 100 ? 0.967 1.225 4.707 1.00 98.12 100 PHE A O 1
ATOM 759 N N . VAL A 1 101 ? 2.289 2.972 5.201 1.00 98.00 101 VAL A N 1
ATOM 760 C CA . VAL A 1 101 ? 3.120 2.880 4.002 1.00 98.00 101 VAL A CA 1
ATOM 761 C C . VAL A 1 101 ? 4.578 2.578 4.339 1.00 98.00 101 VAL A C 1
ATOM 763 O O . VAL A 1 101 ? 5.165 3.149 5.261 1.00 98.00 101 VAL A O 1
ATOM 766 N N . HIS A 1 102 ? 5.189 1.707 3.539 1.00 97.81 102 HIS A N 1
ATOM 767 C CA . HIS A 1 102 ? 6.639 1.533 3.486 1.00 97.81 102 HIS A CA 1
ATOM 768 C C . HIS A 1 102 ? 7.105 1.615 2.033 1.00 97.81 102 HIS A C 1
ATOM 770 O O . HIS A 1 102 ? 6.941 0.670 1.266 1.00 97.81 102 HIS A O 1
ATOM 776 N N . ALA A 1 103 ? 7.683 2.755 1.657 1.00 96.38 103 ALA A N 1
ATOM 777 C CA . ALA A 1 103 ? 8.174 3.012 0.306 1.00 96.38 103 ALA A CA 1
ATOM 778 C C . ALA A 1 103 ? 9.473 3.838 0.342 1.00 96.38 103 ALA A C 1
ATOM 780 O O . ALA A 1 103 ? 9.438 5.062 0.184 1.00 96.38 103 ALA A O 1
ATOM 781 N N . PRO A 1 104 ? 10.631 3.214 0.625 1.00 94.75 104 PRO A N 1
ATOM 782 C CA . PRO A 1 104 ? 11.902 3.926 0.698 1.00 94.75 104 PRO A CA 1
ATOM 783 C C . PRO A 1 104 ? 12.340 4.412 -0.691 1.00 94.75 104 PRO A C 1
ATOM 785 O O . PRO A 1 104 ? 12.390 3.636 -1.637 1.00 94.75 104 PRO A O 1
ATOM 788 N N . GLY A 1 105 ? 12.704 5.690 -0.815 1.00 92.31 105 GLY A N 1
ATOM 789 C CA . GLY A 1 105 ? 13.152 6.293 -2.078 1.00 92.31 105 GLY A CA 1
ATOM 790 C C . GLY A 1 105 ? 12.022 6.791 -2.992 1.00 92.31 105 GLY A C 1
ATOM 791 O O . GLY A 1 105 ? 10.879 6.344 -2.919 1.00 92.31 105 GLY A O 1
ATOM 792 N N . THR A 1 106 ? 12.353 7.752 -3.858 1.00 91.25 106 THR A N 1
ATOM 793 C CA . THR A 1 106 ? 11.384 8.502 -4.682 1.00 91.25 106 THR A CA 1
ATOM 794 C C . THR A 1 106 ? 10.595 7.616 -5.643 1.00 91.25 106 THR A C 1
ATOM 796 O O . THR A 1 106 ? 9.385 7.774 -5.750 1.00 91.25 106 THR A O 1
ATOM 799 N N . VAL A 1 107 ? 11.257 6.645 -6.278 1.00 90.38 107 VAL A N 1
ATOM 800 C CA . VAL A 1 107 ? 10.632 5.685 -7.205 1.00 90.38 107 VAL A CA 1
ATOM 801 C C . VAL A 1 107 ? 9.496 4.913 -6.534 1.00 90.38 107 VAL A C 1
ATOM 803 O O . VAL A 1 107 ? 8.370 4.889 -7.024 1.00 90.38 107 VAL A O 1
ATOM 806 N N . ASN A 1 108 ? 9.767 4.321 -5.368 1.00 93.31 108 ASN A N 1
ATOM 807 C CA . ASN A 1 108 ? 8.771 3.514 -4.668 1.00 93.31 108 ASN A CA 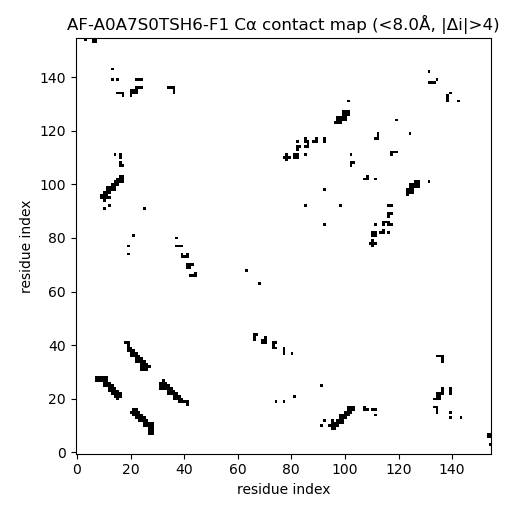1
ATOM 808 C C . ASN A 1 108 ? 7.597 4.384 -4.191 1.00 93.31 108 ASN A C 1
ATOM 810 O O . ASN A 1 108 ? 6.446 3.971 -4.295 1.00 93.31 108 ASN A O 1
ATOM 814 N N . LYS A 1 109 ? 7.857 5.619 -3.737 1.00 93.94 109 LYS A N 1
ATOM 815 C CA . LYS A 1 109 ? 6.789 6.573 -3.389 1.00 93.94 109 LYS A CA 1
ATOM 816 C C . LYS A 1 109 ? 5.930 6.933 -4.601 1.00 93.94 109 LYS A C 1
ATOM 818 O O . LYS A 1 109 ? 4.708 6.921 -4.493 1.00 93.94 109 LYS A O 1
ATOM 823 N N . ALA A 1 110 ? 6.548 7.204 -5.751 1.00 92.00 110 ALA A N 1
ATOM 824 C CA . ALA A 1 110 ? 5.829 7.518 -6.984 1.00 92.00 110 ALA A CA 1
ATOM 825 C C . ALA A 1 110 ? 4.897 6.375 -7.417 1.00 92.00 110 ALA A C 1
ATOM 827 O O . ALA A 1 110 ? 3.828 6.640 -7.960 1.00 92.00 110 ALA A O 1
ATOM 828 N N . SER A 1 111 ? 5.256 5.121 -7.117 1.00 93.00 111 SER A N 1
ATOM 829 C CA . SER A 1 111 ? 4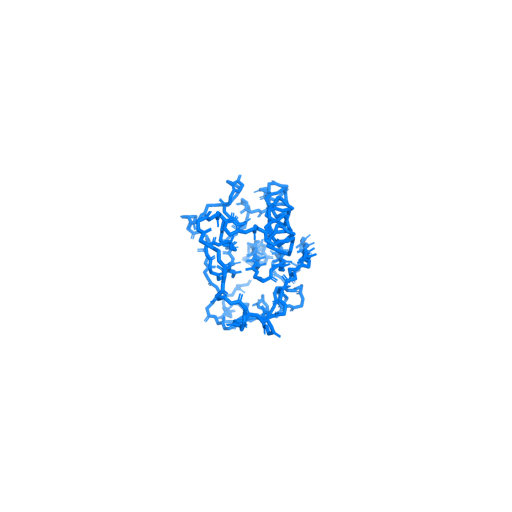.387 3.973 -7.392 1.00 93.00 111 SER A CA 1
ATOM 830 C C . SER A 1 111 ? 3.133 3.898 -6.516 1.00 93.00 111 SER A C 1
ATOM 832 O O . SER A 1 111 ? 2.131 3.364 -6.964 1.00 93.00 111 SER A O 1
ATOM 834 N N . LEU A 1 112 ? 3.155 4.445 -5.294 1.00 94.75 112 LEU A N 1
ATOM 835 C CA . LEU A 1 112 ? 1.996 4.420 -4.388 1.00 94.75 112 LEU A CA 1
ATOM 836 C C . LEU A 1 112 ? 1.092 5.650 -4.518 1.00 94.75 112 LEU A C 1
ATOM 838 O O . LEU A 1 112 ? -0.095 5.573 -4.223 1.00 94.75 112 LEU A O 1
ATOM 842 N N . PHE A 1 113 ? 1.654 6.791 -4.917 1.00 95.06 113 PHE A N 1
ATOM 843 C CA . PHE A 1 113 ? 0.940 8.073 -4.948 1.00 95.06 113 PHE A CA 1
ATOM 844 C C . PHE A 1 113 ? 0.718 8.607 -6.371 1.00 95.06 113 PHE A C 1
ATOM 846 O O . PHE A 1 113 ? 0.252 9.732 -6.538 1.00 95.06 113 PHE A O 1
ATOM 853 N N . GLY A 1 114 ? 1.071 7.826 -7.397 1.00 87.75 114 GLY A N 1
ATOM 854 C CA . GLY A 1 114 ? 0.995 8.233 -8.800 1.00 87.75 114 GLY A CA 1
ATOM 855 C C . GLY A 1 114 ? -0.402 8.145 -9.421 1.00 87.75 114 GLY A C 1
ATOM 856 O O . GLY A 1 114 ? -0.678 8.892 -10.352 1.00 87.75 114 GLY A O 1
ATOM 857 N N . SER A 1 115 ? -1.285 7.274 -8.917 1.00 86.88 115 SER A N 1
ATOM 858 C CA . SER A 1 115 ? -2.642 7.089 -9.466 1.00 86.88 115 SER A CA 1
ATOM 859 C C . SER A 1 115 ? -3.657 8.148 -9.023 1.00 86.88 115 SER A C 1
ATOM 861 O O . SER A 1 115 ? -4.730 8.254 -9.603 1.00 86.88 115 SER A O 1
ATOM 863 N N . GLY A 1 116 ? -3.370 8.909 -7.961 1.00 90.62 116 GLY A N 1
ATOM 864 C CA . GLY A 1 116 ? -4.352 9.802 -7.331 1.00 90.62 116 GLY A CA 1
ATOM 865 C C . GLY A 1 116 ? -5.435 9.081 -6.511 1.00 90.62 116 GLY A C 1
ATOM 866 O O . GLY A 1 116 ? -6.300 9.738 -5.932 1.00 90.62 116 GLY A O 1
ATOM 867 N N . ALA A 1 117 ? -5.394 7.746 -6.412 1.00 94.25 117 ALA A N 1
ATOM 868 C CA . ALA A 1 117 ? -6.246 6.977 -5.498 1.00 94.25 117 ALA A CA 1
ATOM 869 C C . ALA A 1 117 ? -5.860 7.179 -4.023 1.00 94.25 117 ALA A C 1
ATOM 871 O O . ALA A 1 117 ? -6.697 7.065 -3.131 1.00 94.25 117 ALA A O 1
ATOM 872 N N . LEU A 1 118 ? -4.593 7.521 -3.775 1.00 95.00 118 LEU A N 1
ATOM 873 C CA . LEU A 1 118 ? -4.056 7.854 -2.463 1.00 95.00 118 LEU A CA 1
ATOM 874 C C . LEU A 1 118 ? -3.134 9.070 -2.584 1.00 95.00 118 LEU A C 1
ATOM 876 O O . LEU A 1 118 ? -2.254 9.109 -3.443 1.00 95.00 118 LEU A O 1
ATOM 880 N N . SER A 1 119 ? -3.309 10.058 -1.706 1.00 94.94 119 SER A N 1
ATOM 881 C CA . SER A 1 119 ? -2.446 11.241 -1.650 1.00 94.94 119 SER A CA 1
ATOM 882 C C . SER A 1 119 ? -1.379 11.090 -0.571 1.00 94.94 119 SER A C 1
ATOM 884 O O . SER A 1 119 ? -1.665 10.655 0.540 1.00 94.94 119 SER A O 1
ATOM 886 N N . HIS A 1 120 ? -0.152 11.537 -0.849 1.00 92.62 120 HIS A N 1
ATOM 887 C CA . HIS A 1 120 ? 0.911 11.598 0.163 1.00 92.62 120 HIS A CA 1
ATOM 888 C C . HIS A 1 120 ? 0.618 12.606 1.289 1.00 92.62 120 HIS A C 1
ATOM 890 O O . HIS A 1 120 ? 1.261 12.550 2.333 1.00 92.62 120 HIS A O 1
ATOM 896 N N . LYS A 1 121 ? -0.322 13.539 1.068 1.00 93.94 121 LYS A N 1
ATOM 897 C CA . LYS A 1 121 ? -0.789 14.517 2.066 1.00 93.94 121 LYS A CA 1
ATOM 898 C C . LYS A 1 121 ? -2.026 14.044 2.826 1.00 93.94 121 LYS A C 1
ATOM 900 O O . LYS A 1 121 ? -2.538 14.790 3.654 1.00 93.94 121 LYS A O 1
ATOM 905 N N . ASP A 1 122 ? -2.543 12.857 2.514 1.00 95.69 122 ASP A N 1
ATOM 906 C CA . ASP A 1 122 ? -3.714 12.322 3.197 1.00 95.69 122 ASP A CA 1
ATOM 907 C C . ASP A 1 122 ? -3.392 12.146 4.695 1.00 95.69 122 ASP A C 1
ATOM 909 O O . ASP A 1 122 ? -2.432 11.446 5.041 1.00 95.69 122 ASP A O 1
ATOM 913 N N . PRO A 1 123 ? -4.170 12.761 5.604 1.00 96.06 123 PRO A N 1
ATOM 914 C CA . PRO A 1 123 ? -3.912 12.711 7.035 1.00 96.06 123 PRO A CA 1
ATOM 915 C C . PRO A 1 123 ? -4.121 11.321 7.637 1.00 96.06 123 PRO A C 1
ATOM 917 O O . PRO A 1 123 ? -3.895 11.177 8.832 1.00 96.06 123 PRO A O 1
ATOM 920 N N . ARG A 1 124 ? -4.505 10.295 6.876 1.00 96.56 124 ARG A N 1
ATOM 921 C CA . ARG A 1 124 ? -4.555 8.888 7.311 1.00 96.56 124 ARG A CA 1
ATOM 922 C C . ARG A 1 124 ? -3.284 8.119 6.955 1.00 96.56 124 ARG A C 1
ATOM 924 O O . ARG A 1 124 ? -3.053 7.038 7.497 1.00 96.56 124 ARG A O 1
ATOM 931 N N . VAL A 1 125 ? -2.449 8.666 6.067 1.00 97.38 125 VAL A N 1
ATOM 932 C CA . VAL A 1 125 ? -1.196 8.038 5.636 1.00 97.38 125 VAL A CA 1
ATOM 933 C C . VAL A 1 125 ? -0.134 8.186 6.722 1.00 97.38 125 VAL A C 1
ATOM 935 O O . VAL A 1 125 ? 0.145 9.284 7.210 1.00 97.38 125 VAL A O 1
ATOM 938 N N . ARG A 1 126 ? 0.467 7.066 7.123 1.00 96.62 126 ARG A N 1
ATOM 939 C CA . ARG A 1 126 ? 1.504 6.998 8.162 1.00 96.62 126 ARG A CA 1
ATOM 940 C C . ARG A 1 126 ? 2.650 6.105 7.720 1.00 96.62 126 ARG A C 1
ATOM 942 O O . ARG A 1 126 ? 2.442 5.095 7.057 1.00 96.62 126 ARG A O 1
ATOM 949 N N . GLY A 1 127 ? 3.869 6.452 8.120 1.00 96.12 127 GLY A N 1
ATOM 950 C CA . GLY A 1 127 ? 4.985 5.511 8.055 1.00 96.12 127 GLY A CA 1
ATOM 951 C C . GLY A 1 127 ? 4.833 4.414 9.112 1.00 96.12 127 GLY A C 1
ATOM 952 O O . GLY A 1 127 ? 4.232 4.637 10.162 1.00 96.12 127 GLY A O 1
ATOM 953 N N . VAL A 1 128 ? 5.391 3.233 8.851 1.00 95.81 128 VAL A N 1
ATOM 954 C CA . VAL A 1 128 ? 5.487 2.175 9.869 1.00 95.81 128 VAL A CA 1
ATOM 955 C C . VAL A 1 128 ? 6.536 2.587 10.917 1.00 95.81 128 VAL A C 1
ATOM 957 O O . VAL A 1 128 ? 7.666 2.882 10.526 1.00 95.81 128 VAL A O 1
ATOM 960 N N . PRO A 1 129 ? 6.214 2.600 12.226 1.00 93.81 129 PRO A N 1
ATOM 961 C CA . PRO A 1 129 ? 7.090 3.153 13.268 1.00 93.81 129 PRO A CA 1
ATOM 962 C C . PRO A 1 129 ? 8.220 2.205 13.712 1.00 93.81 129 PRO A C 1
ATOM 964 O O . PRO A 1 129 ? 8.868 2.433 14.728 1.00 93.81 129 PRO A O 1
ATOM 967 N N . PHE A 1 130 ? 8.459 1.121 12.976 1.00 94.31 130 PHE A N 1
ATOM 968 C CA . PHE A 1 130 ? 9.478 0.120 13.276 1.00 94.31 130 PHE A CA 1
ATOM 969 C C . PHE A 1 130 ? 10.027 -0.506 11.992 1.00 94.31 130 PHE A C 1
ATOM 971 O O . PHE A 1 130 ? 9.505 -0.303 10.892 1.00 94.31 130 PHE A O 1
ATOM 978 N N . ALA A 1 131 ? 11.095 -1.291 12.134 1.00 93.94 131 ALA A N 1
ATOM 979 C CA . ALA A 1 131 ? 11.756 -1.933 11.009 1.00 93.94 131 ALA A CA 1
ATOM 980 C C . ALA A 1 131 ? 10.817 -2.891 10.253 1.00 93.94 131 ALA A C 1
ATOM 982 O O . ALA A 1 131 ? 10.172 -3.782 10.822 1.00 93.94 131 ALA A O 1
ATOM 983 N N . THR A 1 132 ? 10.798 -2.718 8.937 1.00 95.75 132 THR A N 1
ATOM 984 C CA . THR A 1 132 ? 10.039 -3.527 7.982 1.00 95.75 132 THR A CA 1
ATOM 985 C C . THR A 1 132 ? 10.992 -4.364 7.135 1.00 95.75 132 THR A C 1
ATOM 987 O O . THR A 1 132 ? 12.161 -4.022 6.945 1.00 95.75 132 THR A O 1
ATOM 990 N N . ARG A 1 133 ? 10.501 -5.507 6.662 1.00 95.00 133 ARG A N 1
ATOM 991 C CA . ARG A 1 133 ? 11.228 -6.455 5.808 1.00 95.00 133 ARG A CA 1
ATOM 992 C C . ARG A 1 133 ? 10.751 -6.335 4.359 1.00 95.00 133 ARG A C 1
ATOM 994 O O . ARG A 1 133 ? 9.964 -5.458 4.009 1.00 95.00 133 ARG A O 1
ATOM 1001 N N . ARG A 1 134 ? 11.232 -7.241 3.500 1.00 95.44 134 ARG A N 1
ATOM 1002 C CA . ARG A 1 134 ? 10.827 -7.328 2.088 1.00 95.44 134 ARG A CA 1
ATOM 1003 C C . ARG A 1 134 ? 9.290 -7.314 1.962 1.00 95.44 134 ARG A C 1
ATOM 1005 O O . ARG A 1 134 ? 8.643 -8.092 2.671 1.00 95.44 134 ARG A O 1
ATOM 1012 N N . PRO A 1 135 ? 8.714 -6.516 1.040 1.00 97.38 135 PRO A N 1
ATOM 1013 C CA . PRO A 1 135 ? 7.273 -6.489 0.807 1.00 97.38 135 PRO A CA 1
ATOM 1014 C C . PRO A 1 135 ? 6.753 -7.875 0.417 1.00 97.38 135 PRO A C 1
ATOM 1016 O O . PRO A 1 135 ? 6.995 -8.372 -0.682 1.00 97.38 135 PRO A O 1
ATOM 1019 N N . THR A 1 136 ? 6.070 -8.522 1.354 1.00 97.88 136 THR A N 1
ATOM 1020 C CA . THR A 1 136 ? 5.436 -9.834 1.197 1.00 97.88 136 THR A CA 1
ATOM 1021 C C . THR A 1 136 ? 4.172 -9.854 2.040 1.00 97.88 136 THR A C 1
ATOM 1023 O O . THR A 1 136 ? 4.068 -9.117 3.018 1.00 97.88 136 THR A O 1
ATOM 1026 N N . LEU A 1 137 ? 3.222 -10.732 1.716 1.00 97.88 137 LEU A N 1
ATOM 1027 C CA . LEU A 1 137 ? 2.009 -10.860 2.522 1.00 97.88 137 LEU A CA 1
ATOM 1028 C C . LEU A 1 137 ? 2.310 -11.277 3.974 1.00 97.88 137 LEU A C 1
ATOM 1030 O O . LEU A 1 137 ? 1.691 -10.764 4.900 1.00 97.88 137 LEU A O 1
ATOM 1034 N N . SER A 1 138 ? 3.299 -12.155 4.185 1.00 98.12 138 SER A N 1
ATOM 1035 C CA . SER A 1 138 ? 3.735 -12.540 5.534 1.00 98.12 138 SER A CA 1
ATOM 1036 C C . SER A 1 138 ? 4.252 -11.346 6.333 1.00 98.12 138 SER A C 1
ATOM 1038 O O . SER A 1 138 ? 4.015 -11.268 7.536 1.00 98.12 138 SER A O 1
ATOM 1040 N N . GLU A 1 139 ? 4.954 -10.422 5.677 1.00 98.25 139 GLU A N 1
ATOM 1041 C CA . GLU A 1 139 ? 5.441 -9.215 6.334 1.00 98.25 139 GLU A CA 1
ATOM 1042 C C . GLU A 1 139 ? 4.296 -8.263 6.684 1.00 98.25 139 GLU A C 1
ATOM 1044 O O . GLU A 1 139 ? 4.279 -7.727 7.788 1.00 98.25 139 GLU A O 1
ATOM 1049 N N . LEU A 1 140 ? 3.302 -8.110 5.803 1.00 98.44 140 LEU A N 1
ATOM 1050 C CA . LEU A 1 140 ? 2.116 -7.306 6.109 1.00 98.44 140 LEU A CA 1
ATOM 1051 C C . LEU A 1 140 ? 1.348 -7.862 7.310 1.00 98.44 140 LEU A C 1
ATOM 1053 O O . LEU A 1 140 ? 0.989 -7.097 8.199 1.00 98.44 140 LEU A O 1
ATOM 1057 N N . ASN A 1 141 ? 1.166 -9.184 7.379 1.00 97.62 141 ASN A N 1
ATOM 1058 C CA . ASN A 1 141 ? 0.535 -9.835 8.529 1.00 97.62 141 ASN A CA 1
ATOM 1059 C C . ASN A 1 141 ? 1.326 -9.577 9.819 1.00 97.62 141 ASN A C 1
ATOM 1061 O O . ASN A 1 141 ? 0.742 -9.190 10.827 1.00 97.62 141 ASN A O 1
ATOM 1065 N N . ARG A 1 142 ? 2.659 -9.731 9.783 1.00 97.50 142 ARG A N 1
ATOM 1066 C CA . ARG A 1 142 ? 3.529 -9.475 10.942 1.00 97.50 142 ARG A CA 1
ATOM 1067 C C . ARG A 1 142 ? 3.416 -8.030 11.424 1.00 97.50 142 ARG A C 1
ATOM 1069 O O . ARG A 1 142 ? 3.270 -7.795 12.620 1.00 97.50 142 ARG A O 1
ATOM 1076 N N . VAL A 1 143 ? 3.503 -7.068 10.505 1.00 97.38 143 VAL A N 1
ATOM 1077 C CA . VAL A 1 143 ? 3.411 -5.635 10.821 1.00 97.38 143 VAL A CA 1
ATOM 1078 C C . VAL A 1 143 ? 2.034 -5.311 11.388 1.00 97.38 143 VAL A C 1
ATOM 1080 O O . VAL A 1 143 ? 1.950 -4.630 12.402 1.00 97.38 143 VAL A O 1
ATOM 1083 N N . HIS A 1 144 ? 0.970 -5.834 10.782 1.00 96.31 144 HIS A N 1
ATOM 1084 C CA . HIS A 1 144 ? -0.391 -5.644 11.264 1.00 96.31 144 HIS A CA 1
ATOM 1085 C C . HIS A 1 144 ? -0.573 -6.175 12.695 1.00 96.31 144 HIS A C 1
ATOM 1087 O O . HIS A 1 144 ? -1.063 -5.451 13.558 1.00 96.31 144 HIS A O 1
ATOM 1093 N N . SER A 1 145 ? -0.090 -7.387 12.992 1.00 94.25 145 SER A N 1
ATOM 1094 C CA . SER A 1 145 ? -0.111 -7.938 14.354 1.00 94.25 145 SER A CA 1
ATOM 1095 C C . SER A 1 145 ? 0.658 -7.076 15.359 1.00 94.25 145 SER A C 1
ATOM 1097 O O . SER A 1 145 ? 0.192 -6.896 16.480 1.00 94.25 145 SER A O 1
ATOM 1099 N N . LEU A 1 146 ? 1.810 -6.519 14.970 1.00 94.19 146 LEU A N 1
ATOM 1100 C CA . LEU A 1 146 ? 2.581 -5.619 15.834 1.00 94.19 146 LEU A CA 1
ATOM 1101 C C . LEU A 1 146 ? 1.862 -4.290 16.077 1.00 94.19 146 LEU A C 1
ATOM 1103 O O . LEU A 1 146 ? 1.849 -3.814 17.206 1.00 94.19 146 LEU A O 1
ATOM 1107 N N . LEU A 1 147 ? 1.241 -3.706 15.049 1.00 92.31 147 LEU A N 1
ATOM 1108 C CA . LEU A 1 147 ? 0.472 -2.466 15.187 1.00 92.31 147 LEU A CA 1
ATOM 1109 C C . LEU A 1 147 ? -0.712 -2.643 16.147 1.00 92.31 147 LEU A C 1
ATOM 1111 O O . LEU A 1 147 ? -0.922 -1.787 17.000 1.00 92.31 147 LEU A O 1
ATOM 1115 N N . LEU A 1 148 ? -1.423 -3.773 16.063 1.00 88.44 148 LEU A N 1
ATOM 1116 C CA . LEU A 1 148 ? -2.491 -4.108 17.011 1.00 88.44 148 LEU A CA 1
ATOM 1117 C C . LEU A 1 148 ? -1.965 -4.336 18.437 1.00 88.44 148 LEU A C 1
ATOM 1119 O O . LEU A 1 148 ? -2.640 -3.988 19.396 1.00 88.44 148 LEU A O 1
ATOM 1123 N N . GLY A 1 149 ? -0.767 -4.905 18.593 1.00 80.81 149 GLY A N 1
ATOM 1124 C CA . GLY A 1 149 ? -0.151 -5.112 19.910 1.00 80.81 149 GLY A CA 1
ATOM 1125 C C . GLY A 1 149 ? 0.366 -3.827 20.569 1.00 80.81 149 GLY A C 1
ATOM 1126 O O . GLY A 1 149 ? 0.404 -3.745 21.792 1.00 80.81 149 GLY A O 1
ATOM 1127 N N . ILE A 1 150 ? 0.751 -2.824 19.773 1.00 70.50 150 ILE A N 1
ATOM 1128 C CA . ILE A 1 150 ? 1.196 -1.505 20.259 1.00 70.50 150 ILE A CA 1
ATOM 1129 C C . ILE A 1 150 ? 0.003 -0.635 20.686 1.00 70.50 150 ILE A C 1
ATOM 1131 O O . ILE A 1 150 ? 0.173 0.263 21.507 1.00 70.50 150 ILE A O 1
ATOM 1135 N N . HIS A 1 151 ? -1.200 -0.917 20.177 1.00 55.56 151 HIS A N 1
ATOM 1136 C CA . HIS A 1 151 ? -2.434 -0.236 20.559 1.00 55.56 151 HIS A CA 1
ATOM 1137 C C . HIS A 1 151 ? -3.370 -1.193 21.327 1.00 55.56 151 HIS A C 1
ATOM 1139 O O . HIS A 1 151 ? -4.376 -1.637 20.770 1.00 55.56 151 HIS A O 1
ATOM 1145 N N . PRO A 1 152 ? -3.068 -1.528 22.601 1.00 50.97 152 PRO A N 1
ATOM 1146 C CA . PRO A 1 152 ? -3.906 -2.427 23.400 1.00 50.97 152 PRO A CA 1
ATOM 1147 C C . PRO A 1 152 ? -5.333 -1.893 23.594 1.00 50.97 152 PRO A C 1
ATOM 1149 O O . PRO A 1 152 ? -6.260 -2.683 23.736 1.00 50.97 152 PRO A O 1
ATOM 1152 N N . ASP A 1 153 ? -5.532 -0.576 23.490 1.00 43.25 153 ASP A N 1
ATOM 1153 C CA . ASP A 1 153 ? -6.851 0.050 23.577 1.00 43.25 153 ASP A CA 1
ATOM 1154 C C . ASP A 1 153 ? -7.511 0.181 22.204 1.00 43.25 153 ASP A C 1
ATOM 1156 O O . ASP A 1 153 ? -7.692 1.270 21.661 1.00 43.25 153 ASP A O 1
ATOM 1160 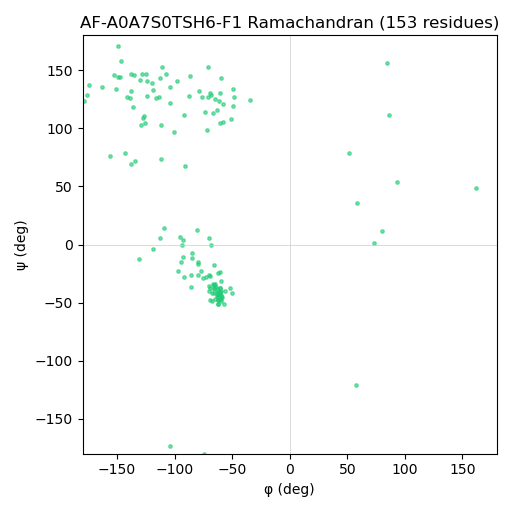N N . THR A 1 154 ? -7.861 -0.962 21.629 1.00 38.94 154 THR A N 1
ATOM 1161 C CA . THR A 1 154 ? -8.932 -1.039 20.634 1.00 38.94 154 THR A CA 1
ATOM 1162 C C . THR A 1 154 ? -10.057 -1.828 21.319 1.00 38.94 154 THR A C 1
ATOM 1164 O O . THR A 1 154 ? -9.873 -3.033 21.489 1.00 38.94 154 THR A O 1
ATOM 1167 N N . PRO A 1 155 ? -11.135 -1.172 21.809 1.00 43.22 155 PRO A N 1
ATOM 1168 C CA . PRO A 1 155 ? -12.257 -1.826 22.495 1.00 43.22 155 PRO A CA 1
ATOM 1169 C C . PRO A 1 155 ? -12.806 -3.084 21.813 1.00 43.22 155 PRO A C 1
ATOM 1171 O O . PRO A 1 155 ? -12.866 -3.112 20.560 1.00 43.22 155 PRO A O 1
#

Nearest PDB structures (foldseek):
  6r87-assembly1_R  TM=8.749E-01  e=1.862E-10  Saccharomyces cerevisiae
  5whg-assembly1_A  TM=8.675E-01  e=2.218E-09  Saccharomyces cerevisiae S288C
  6r86-assembly1_R  TM=8.059E-01  e=1.043E-08  Saccharomyces cerevisiae
  3jc8-assembly1_Ma  TM=4.264E-01  e=1.040E-02  Myxococcus xanthus DK 1622
  2ych-assembly1_A  TM=4.043E-01  e=2.187E-02  Thermus thermophilus HB27

InterPro domains:
  IPR041175 VLRF1/Vms1 [PF18826] (13-148)
  IPR041175 VLRF1/Vms1 [PS52044] (8-150)
  IPR047139 tRNA endonuclease ANKZF1/VMS1 [PTHR16036] (9-151)

pLDDT: mean 82.68, std 20.0, range [38.12, 98.75]

Radius of gyration: 20.13 Å; Cα contacts (8 Å, |Δi|>4): 215; chains: 1; bounding box: 65×27×54 Å